Protein AF-A0A9Q3HMH7-F1 (afdb_monomer)

Radius of gyration: 18.72 Å; Cα contacts (8 Å, |Δi|>4): 56; chains: 1; bounding box: 43×35×46 Å

InterPro domains:
  IPR043128 Reverse transcriptase/Diguanylate cyclase domain [G3DSA:3.30.70.270] (66-93)
  IPR043502 DNA/RNA polymerase superfamily [SSF56672] (3-94)

Nearest PDB structures (foldseek):
  5ovn-assembly1_A  TM=8.240E-01  e=7.574E-02  Feline immunodeficiency virus
  8stq-assembly1_B  TM=7.960E-01  e=4.611E-01  Human immunodeficiency virus 1
  3ig1-assembly1_A  TM=7.959E-01  e=4.930E-01  Human immunodeficiency virus type 1 BH10

Solvent-accessible surface area (backbone atoms only — not comparable to full-atom values): 6491 Å² total; per-residue (Å²): 132,69,78,59,76,70,68,94,66,55,74,71,53,49,52,53,48,53,53,54,53,47,55,33,39,77,70,65,72,45,78,89,79,62,98,81,59,96,65,88,57,64,44,65,39,80,46,78,45,94,85,85,49,73,43,84,41,75,66,49,80,89,70,70,74,78,86,76,80,56,68,69,70,57,50,63,70,51,70,80,56,92,74,87,86,86,81,84,68,87,64,84,71,123

Foldseek 3Di:
DPPDDADDDDPVLVVLVVVVVVVCVVVVNDDDDDPPDPDDDFHWDWDDDPPRDIDIDTPCPVVPPDDDDDPVVVVVVCPPPPDDDDDDPVCPDD

pLDDT: mean 73.13, std 10.08, range [43.78, 87.81]

Mean predicted aligned error: 11.11 Å

Structure (mmCIF, N/CA/C/O backbone):
data_AF-A0A9Q3HMH7-F1
#
_entry.id   AF-A0A9Q3HMH7-F1
#
loop_
_atom_site.group_PDB
_atom_site.id
_atom_site.type_symbol
_atom_site.label_atom_id
_atom_site.label_alt_id
_atom_site.label_comp_id
_atom_site.label_asym_id
_atom_site.label_entity_id
_atom_site.label_seq_id
_atom_site.pdbx_PDB_ins_code
_atom_site.Cartn_x
_atom_site.Cartn_y
_atom_site.Cartn_z
_atom_site.occupancy
_atom_site.B_iso_or_equiv
_atom_site.auth_seq_id
_atom_site.auth_comp_id
_atom_site.auth_asym_id
_atom_site.auth_atom_id
_atom_site.pdbx_PDB_model_num
ATOM 1 N N . MET A 1 1 ? 9.065 22.004 -7.844 1.00 43.78 1 M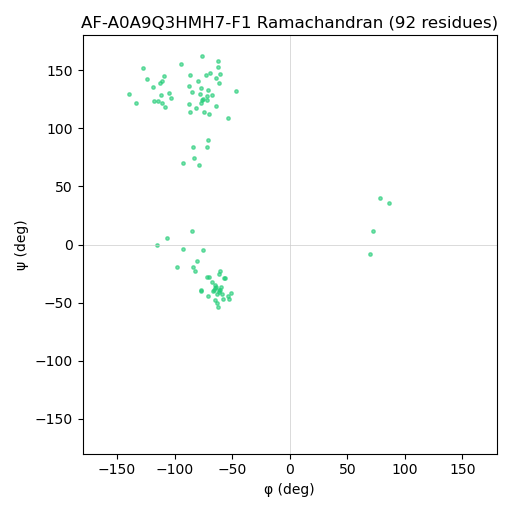ET A N 1
ATOM 2 C CA . MET A 1 1 ? 8.692 20.643 -8.294 1.00 43.78 1 MET A CA 1
ATOM 3 C C . MET A 1 1 ? 9.704 19.660 -7.706 1.00 43.78 1 MET A C 1
ATOM 5 O O . MET A 1 1 ? 10.849 19.660 -8.143 1.00 43.78 1 MET A O 1
ATOM 9 N N . PHE A 1 2 ? 9.347 18.908 -6.659 1.00 46.91 2 PHE A N 1
ATOM 10 C CA . PHE A 1 2 ? 10.260 17.970 -5.985 1.00 46.91 2 PHE A CA 1
ATOM 11 C C . PHE A 1 2 ? 10.526 16.743 -6.872 1.00 46.91 2 PHE A C 1
ATOM 13 O O . PHE A 1 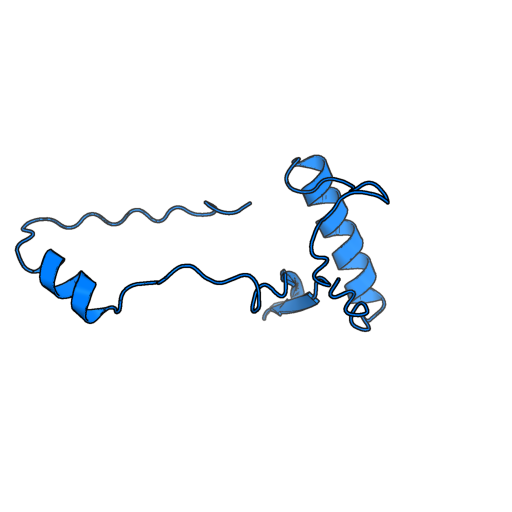2 ? 9.878 15.713 -6.736 1.00 46.91 2 PHE A O 1
ATOM 20 N N . ARG A 1 3 ? 11.478 16.834 -7.805 1.00 56.25 3 ARG A N 1
ATOM 21 C CA . ARG A 1 3 ? 11.980 15.659 -8.534 1.00 56.25 3 ARG A CA 1
ATOM 22 C C . ARG A 1 3 ? 13.058 14.988 -7.690 1.00 56.25 3 ARG A C 1
ATOM 24 O O . ARG A 1 3 ? 14.241 15.273 -7.851 1.00 56.25 3 ARG A O 1
ATOM 31 N N . ARG A 1 4 ? 12.656 14.136 -6.744 1.00 62.81 4 ARG A N 1
ATOM 32 C CA . ARG A 1 4 ? 13.628 13.289 -6.040 1.00 62.81 4 ARG A CA 1
ATOM 33 C C . ARG A 1 4 ? 14.132 12.214 -7.010 1.00 62.81 4 ARG A C 1
ATOM 35 O O . ARG A 1 4 ? 13.304 11.605 -7.690 1.00 62.81 4 ARG A O 1
ATOM 42 N N . PRO A 1 5 ? 15.453 11.980 -7.105 1.00 66.31 5 PRO A N 1
ATOM 43 C CA . PRO A 1 5 ? 15.970 10.900 -7.932 1.00 66.31 5 PRO A CA 1
ATOM 44 C C . PRO A 1 5 ? 15.421 9.559 -7.436 1.00 66.31 5 PRO A C 1
ATOM 46 O O . PRO A 1 5 ? 15.184 9.371 -6.241 1.00 66.31 5 PRO A O 1
ATOM 49 N N . ALA A 1 6 ? 15.206 8.624 -8.361 1.00 68.62 6 ALA A N 1
ATOM 50 C CA . ALA A 1 6 ? 14.823 7.267 -8.002 1.00 68.62 6 ALA A CA 1
ATOM 51 C C . ALA A 1 6 ? 15.927 6.622 -7.153 1.00 68.62 6 ALA A C 1
ATOM 53 O O . ALA A 1 6 ? 17.115 6.773 -7.445 1.00 68.62 6 ALA A O 1
ATOM 54 N N . TYR A 1 7 ? 15.535 5.888 -6.113 1.00 69.38 7 TYR A N 1
ATOM 55 C CA . TYR A 1 7 ? 16.497 5.174 -5.285 1.00 69.38 7 TYR A CA 1
ATOM 56 C C . TYR A 1 7 ? 17.220 4.089 -6.098 1.00 69.38 7 TYR A C 1
ATOM 58 O O . TYR A 1 7 ? 16.601 3.425 -6.940 1.00 69.38 7 TYR A O 1
ATOM 66 N N . PRO A 1 8 ? 18.520 3.860 -5.846 1.00 71.62 8 PRO A N 1
ATOM 67 C CA . PRO A 1 8 ? 19.237 2.760 -6.468 1.00 71.62 8 PRO A CA 1
ATOM 68 C C . PRO A 1 8 ? 18.627 1.428 -6.010 1.00 71.62 8 PRO A C 1
ATOM 70 O O . PRO A 1 8 ? 18.606 1.106 -4.827 1.00 71.62 8 PRO A O 1
ATOM 73 N N . ALA A 1 9 ? 18.121 0.648 -6.965 1.00 72.00 9 ALA A N 1
ATOM 74 C CA . ALA A 1 9 ? 17.563 -0.681 -6.729 1.00 72.00 9 ALA A CA 1
ATOM 75 C C . ALA A 1 9 ? 18.469 -1.764 -7.332 1.00 72.00 9 ALA A C 1
ATOM 77 O O . ALA A 1 9 ? 18.973 -1.590 -8.446 1.00 72.00 9 ALA A O 1
ATOM 78 N N . SER A 1 10 ? 18.632 -2.886 -6.619 1.00 79.69 10 SER A N 1
ATOM 79 C CA . SER A 1 10 ? 19.341 -4.074 -7.117 1.00 79.69 10 SER A CA 1
ATOM 80 C C . SER A 1 10 ? 18.641 -4.662 -8.356 1.00 79.69 10 SER A C 1
ATOM 82 O O . SER A 1 10 ? 17.441 -4.428 -8.538 1.00 79.69 10 SER A O 1
ATOM 84 N N . PRO A 1 11 ? 19.335 -5.443 -9.209 1.00 81.62 11 PRO A N 1
ATOM 85 C CA . PRO A 1 11 ? 18.736 -6.037 -10.411 1.00 81.62 11 PRO A CA 1
ATOM 86 C C . PRO A 1 11 ? 17.453 -6.826 -10.113 1.00 81.62 11 PRO A C 1
ATOM 88 O O . PRO A 1 11 ? 16.412 -6.563 -10.710 1.00 81.62 11 PRO A O 1
ATOM 91 N N . ARG A 1 12 ? 17.497 -7.681 -9.083 1.00 80.19 12 ARG A N 1
ATOM 92 C CA . ARG A 1 12 ? 16.346 -8.454 -8.596 1.00 80.19 12 ARG A CA 1
ATOM 93 C C . ARG A 1 12 ? 15.178 -7.564 -8.159 1.00 80.19 12 ARG A C 1
ATOM 95 O O . ARG A 1 12 ? 14.026 -7.849 -8.471 1.00 80.19 12 ARG A O 1
ATOM 102 N N . SER A 1 13 ? 15.463 -6.470 -7.451 1.00 76.69 13 SER A N 1
ATOM 103 C CA . SER A 1 13 ? 14.429 -5.512 -7.054 1.00 76.69 13 SER A CA 1
ATOM 104 C C . SER A 1 13 ? 13.838 -4.796 -8.271 1.00 76.69 13 SER A C 1
ATOM 106 O O . SER A 1 13 ?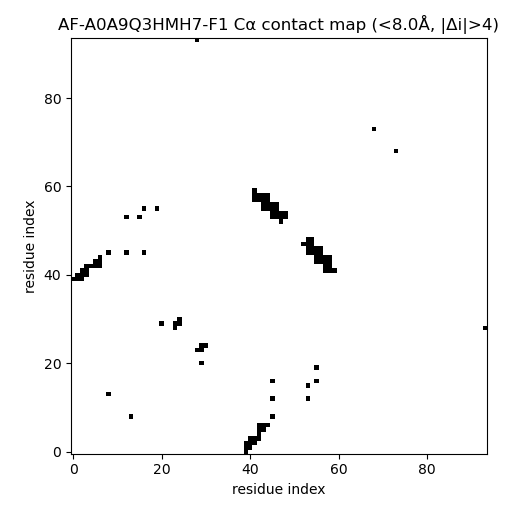 12.627 -4.633 -8.357 1.00 76.69 13 SER A O 1
ATOM 108 N N . ARG A 1 14 ? 14.647 -4.413 -9.264 1.00 79.75 14 ARG A N 1
ATOM 109 C CA . ARG A 1 14 ? 14.128 -3.778 -10.490 1.00 79.75 14 ARG A CA 1
ATOM 110 C C . ARG A 1 14 ? 13.175 -4.690 -11.261 1.00 79.75 14 ARG A C 1
ATOM 112 O O . ARG A 1 14 ? 12.179 -4.199 -11.786 1.00 79.75 14 ARG A O 1
ATOM 119 N N . GLU A 1 15 ? 13.461 -5.985 -11.333 1.00 83.81 15 GLU A N 1
ATOM 120 C CA . GLU A 1 15 ? 12.574 -6.962 -11.974 1.00 83.81 15 GLU A CA 1
ATOM 121 C C . GLU A 1 15 ? 11.244 -7.092 -11.232 1.00 83.81 15 GLU A C 1
ATOM 123 O O . GLU A 1 15 ? 10.189 -6.958 -11.851 1.00 83.81 15 GLU A O 1
ATOM 128 N N . ALA A 1 16 ? 11.280 -7.234 -9.905 1.00 81.81 16 ALA A N 1
ATOM 129 C CA . ALA A 1 16 ? 10.066 -7.276 -9.092 1.00 81.81 16 ALA A CA 1
ATOM 130 C C . ALA A 1 16 ? 9.238 -5.982 -9.202 1.00 81.81 16 ALA A C 1
ATOM 132 O O . ALA A 1 16 ? 8.015 -6.041 -9.306 1.00 81.81 16 ALA A O 1
ATOM 133 N N . LEU A 1 17 ? 9.890 -4.812 -9.258 1.00 81.06 17 LEU A N 1
ATOM 134 C CA . LEU A 1 17 ? 9.223 -3.527 -9.515 1.00 81.06 17 LEU A CA 1
ATOM 135 C C . LEU A 1 17 ? 8.475 -3.553 -10.844 1.00 81.06 17 LEU A C 1
ATOM 137 O O . LEU A 1 17 ? 7.322 -3.146 -10.894 1.00 81.06 17 LEU A O 1
ATOM 141 N N . LYS A 1 18 ? 9.113 -4.031 -11.918 1.00 83.81 18 LYS A N 1
ATOM 142 C CA . LYS A 1 18 ? 8.484 -4.091 -13.245 1.00 83.81 18 LYS A CA 1
ATOM 143 C C . LYS A 1 18 ? 7.251 -4.991 -13.253 1.00 83.81 18 LYS A C 1
ATOM 145 O O . LYS A 1 18 ? 6.265 -4.619 -13.881 1.00 83.81 18 LYS A O 1
ATOM 150 N N . VAL A 1 19 ? 7.310 -6.140 -12.577 1.00 86.38 19 VAL A N 1
ATOM 151 C CA . VAL A 1 19 ? 6.166 -7.058 -12.454 1.00 86.38 19 VAL A CA 1
ATOM 152 C C . VAL A 1 19 ? 5.019 -6.368 -11.720 1.00 86.38 19 VAL A C 1
ATOM 154 O O . VAL A 1 19 ? 3.942 -6.231 -12.289 1.00 86.38 19 VAL A O 1
ATOM 157 N N . HIS A 1 20 ? 5.273 -5.816 -10.532 1.00 82.88 20 HIS A N 1
ATOM 158 C CA . HIS A 1 20 ? 4.227 -5.154 -9.750 1.00 82.88 20 HIS A CA 1
ATOM 159 C C . HIS A 1 20 ? 3.651 -3.906 -10.423 1.00 82.88 20 HIS A C 1
ATOM 161 O O . HIS A 1 20 ? 2.454 -3.661 -10.337 1.00 82.88 20 HIS A O 1
ATOM 167 N N . ILE A 1 21 ? 4.473 -3.111 -11.116 1.00 84.19 21 ILE A N 1
ATOM 168 C CA . ILE A 1 21 ? 3.979 -1.953 -11.874 1.00 84.19 21 ILE A CA 1
ATOM 169 C C . ILE A 1 21 ? 3.036 -2.412 -12.990 1.00 84.19 21 ILE A C 1
ATOM 171 O O . ILE A 1 21 ? 2.003 -1.782 -13.185 1.00 84.19 21 ILE A O 1
ATOM 175 N N . ARG A 1 22 ? 3.370 -3.491 -13.713 1.00 87.56 22 ARG A N 1
ATOM 176 C CA . ARG A 1 22 ? 2.498 -4.034 -14.767 1.00 87.56 22 ARG A CA 1
ATOM 177 C C . ARG A 1 22 ? 1.172 -4.515 -14.196 1.00 87.56 22 ARG A C 1
ATOM 179 O O . ARG A 1 22 ? 0.141 -4.054 -14.659 1.00 87.56 22 ARG A O 1
ATOM 186 N N . GLU A 1 23 ? 1.210 -5.329 -13.142 1.00 87.00 23 GLU A N 1
ATOM 187 C CA . GLU A 1 23 ? 0.002 -5.820 -12.463 1.00 87.00 23 GLU A CA 1
ATOM 188 C C . GLU A 1 23 ? -0.925 -4.668 -12.048 1.00 87.00 23 GLU A C 1
ATOM 190 O O . GLU A 1 23 ? -2.129 -4.716 -12.279 1.00 87.00 23 GLU A O 1
ATOM 195 N N . LEU A 1 24 ? -0.368 -3.597 -11.475 1.00 84.06 24 LEU A N 1
ATOM 196 C CA . LEU A 1 24 ? -1.151 -2.440 -11.041 1.00 84.06 24 LEU A CA 1
ATOM 197 C C . LEU A 1 24 ? -1.682 -1.585 -12.204 1.00 84.06 24 LEU A C 1
ATOM 199 O O . LEU A 1 24 ? -2.717 -0.940 -12.049 1.00 84.06 24 LEU A O 1
ATOM 203 N N . ILE A 1 25 ? -1.001 -1.560 -13.353 1.00 86.62 25 ILE A N 1
ATOM 204 C CA . ILE A 1 25 ? -1.522 -0.925 -14.573 1.00 86.62 25 ILE A CA 1
ATOM 205 C C . ILE A 1 25 ? -2.678 -1.754 -15.140 1.00 86.62 25 ILE A C 1
ATOM 207 O O . ILE A 1 25 ? -3.715 -1.186 -15.476 1.00 86.62 25 ILE A O 1
ATOM 211 N N . ASP A 1 26 ? -2.527 -3.078 -15.195 1.00 87.81 26 ASP A N 1
ATOM 212 C CA . ASP A 1 26 ? -3.545 -3.996 -15.721 1.00 87.81 26 ASP A CA 1
ATOM 213 C C . ASP A 1 26 ? -4.816 -3.984 -14.856 1.00 87.81 26 ASP A C 1
ATOM 215 O O . ASP A 1 26 ? -5.930 -4.045 -15.373 1.00 87.81 26 ASP A O 1
ATOM 219 N N . LEU A 1 27 ? -4.661 -3.826 -13.537 1.00 86.12 27 LEU A N 1
ATOM 220 C CA . LEU A 1 27 ? -5.768 -3.631 -12.593 1.00 86.12 27 LEU A CA 1
ATOM 221 C C . LEU A 1 27 ? -6.381 -2.218 -12.644 1.00 86.12 27 LEU A C 1
ATOM 223 O O . LEU A 1 27 ? -7.349 -1.953 -11.934 1.00 86.12 27 LEU A O 1
ATOM 227 N N . GLY A 1 28 ? -5.824 -1.298 -13.437 1.00 82.44 28 GLY A N 1
ATOM 228 C CA . GLY A 1 28 ? -6.296 0.087 -13.544 1.00 82.44 28 GLY A CA 1
ATOM 229 C C . GLY A 1 28 ? -5.998 0.963 -12.321 1.00 82.44 28 GLY A C 1
ATOM 230 O O . GLY A 1 28 ? -6.520 2.072 -12.222 1.00 82.44 28 GLY A O 1
ATOM 231 N N . VAL A 1 29 ? -5.156 0.491 -11.396 1.00 82.88 29 VAL A N 1
ATOM 232 C CA . VAL A 1 29 ? -4.762 1.210 -10.171 1.00 82.88 29 VAL A CA 1
ATOM 233 C C . VAL A 1 29 ? -3.726 2.291 -10.484 1.00 82.88 29 VAL A C 1
ATOM 235 O O . VAL A 1 29 ? -3.777 3.395 -9.940 1.00 82.88 29 VAL A O 1
ATOM 238 N N . LEU A 1 30 ? -2.783 1.996 -11.385 1.00 84.31 30 LEU A N 1
ATOM 239 C CA . LEU A 1 30 ? -1.777 2.945 -11.861 1.00 84.31 30 LEU A CA 1
ATOM 240 C C . LEU A 1 30 ? -2.040 3.346 -13.313 1.00 84.31 30 LEU A C 1
ATOM 242 O O . LEU A 1 30 ? -2.408 2.524 -14.147 1.00 84.31 30 LEU A O 1
ATOM 246 N N . ARG A 1 31 ? -1.746 4.607 -13.647 1.00 83.88 31 ARG A N 1
ATOM 247 C CA . ARG A 1 31 ? -1.747 5.102 -15.032 1.00 83.88 31 ARG A CA 1
ATOM 248 C C . ARG A 1 31 ? -0.434 5.783 -15.382 1.00 83.88 31 ARG A C 1
ATOM 250 O O . ARG A 1 31 ? 0.223 6.380 -14.529 1.00 83.88 31 ARG A O 1
ATOM 257 N N . LYS A 1 32 ? -0.084 5.753 -16.665 1.00 80.12 32 LYS A N 1
ATOM 258 C CA . LYS A 1 32 ? 1.039 6.530 -17.193 1.00 80.12 32 LYS A CA 1
ATOM 259 C C . LYS A 1 32 ? 0.664 8.014 -17.215 1.00 80.12 32 LYS A C 1
ATOM 261 O O . LYS A 1 32 ? -0.373 8.372 -17.763 1.00 80.12 32 LYS A O 1
ATOM 266 N N . LEU A 1 33 ? 1.510 8.856 -16.628 1.00 78.12 33 LEU A N 1
ATOM 267 C CA . LEU A 1 33 ? 1.359 10.312 -16.667 1.00 78.12 33 LEU A CA 1
ATOM 268 C C . LEU A 1 33 ? 2.010 10.890 -17.930 1.00 78.12 33 LEU A C 1
ATOM 270 O O . LEU A 1 33 ? 3.030 10.374 -18.409 1.00 78.12 33 LEU A O 1
ATOM 274 N N . GLY A 1 34 ? 1.415 11.951 -18.469 1.00 73.38 34 GLY A N 1
ATOM 275 C CA . GLY A 1 34 ? 1.980 12.742 -19.558 1.00 73.38 34 GLY A CA 1
ATOM 276 C C . GLY A 1 34 ? 3.102 13.662 -19.069 1.00 73.38 34 GLY A C 1
ATOM 277 O O . GLY A 1 34 ? 3.214 13.963 -17.884 1.00 73.38 34 GLY A O 1
ATOM 278 N N . HIS A 1 35 ? 3.937 14.151 -19.992 1.00 69.56 35 HIS A N 1
ATOM 279 C CA . HIS A 1 35 ? 5.063 15.042 -19.660 1.00 69.56 35 HIS A CA 1
ATOM 280 C C . HIS A 1 35 ? 4.636 16.359 -18.985 1.00 69.56 35 HIS A C 1
ATOM 282 O O . HIS A 1 35 ? 5.443 16.959 -18.278 1.00 69.56 35 HIS A O 1
ATOM 288 N N . ASN A 1 36 ? 3.385 16.784 -19.187 1.00 69.62 36 ASN A N 1
ATOM 289 C CA . ASN A 1 36 ? 2.854 18.064 -18.717 1.00 69.62 36 ASN A CA 1
ATOM 290 C C . ASN A 1 36 ? 1.896 17.935 -17.523 1.00 69.62 36 ASN A C 1
ATOM 292 O O . ASN A 1 36 ? 1.319 18.939 -17.113 1.00 69.62 36 ASN A O 1
ATOM 296 N N . ASP A 1 37 ? 1.713 16.737 -16.960 1.00 69.62 37 ASP A N 1
ATOM 297 C CA . ASP A 1 37 ? 0.823 16.573 -15.811 1.00 69.62 37 ASP A CA 1
ATOM 298 C C . ASP A 1 37 ? 1.461 17.198 -14.553 1.00 69.62 37 ASP A C 1
ATOM 300 O O . ASP A 1 37 ? 2.582 16.825 -14.181 1.00 69.62 37 ASP A O 1
ATOM 304 N N . PRO A 1 38 ? 0.779 18.131 -13.858 1.00 63.44 38 PRO A N 1
ATOM 305 C CA . PRO A 1 38 ? 1.304 18.786 -12.664 1.00 63.44 38 PRO A CA 1
ATOM 306 C C . PRO A 1 38 ? 1.155 17.866 -11.444 1.00 63.44 38 PRO A C 1
ATOM 308 O O . PRO A 1 38 ? 0.361 18.122 -10.542 1.00 63.44 38 PRO A O 1
ATOM 311 N N . VAL A 1 39 ? 1.904 16.763 -11.422 1.00 68.31 39 VAL A N 1
ATOM 312 C CA . VAL A 1 39 ? 1.865 15.775 -10.334 1.00 68.31 39 VAL A CA 1
ATOM 313 C C . VAL A 1 39 ? 3.182 15.785 -9.568 1.00 68.31 39 VAL A C 1
ATOM 315 O O . VAL A 1 39 ? 4.272 15.875 -10.141 1.00 68.31 39 VAL A O 1
ATOM 318 N N . GLU A 1 40 ? 3.087 15.686 -8.245 1.00 64.38 40 GLU A N 1
ATOM 319 C CA . GLU A 1 40 ? 4.250 15.511 -7.387 1.00 64.38 40 GLU A CA 1
ATOM 320 C C . GLU A 1 40 ? 4.775 14.074 -7.510 1.00 64.38 40 GLU A C 1
ATOM 322 O O . GLU A 1 40 ? 4.107 13.104 -7.151 1.00 64.38 40 GLU A O 1
ATOM 327 N N . VAL A 1 41 ? 5.980 13.927 -8.063 1.00 67.25 41 VAL A N 1
ATOM 328 C CA . VAL A 1 41 ? 6.578 12.614 -8.319 1.00 67.25 41 VAL A CA 1
ATOM 329 C C . VAL A 1 41 ? 7.311 12.141 -7.076 1.00 67.25 41 VAL A C 1
ATOM 331 O O . VAL A 1 41 ? 8.343 12.690 -6.691 1.00 67.25 41 VAL A O 1
ATOM 334 N N . THR A 1 42 ? 6.804 11.065 -6.488 1.00 65.00 42 THR A N 1
ATOM 335 C CA . THR A 1 42 ? 7.464 10.375 -5.386 1.00 65.00 42 THR A CA 1
ATOM 336 C C . THR A 1 42 ? 8.118 9.093 -5.907 1.00 65.00 42 THR A C 1
ATOM 338 O O . THR A 1 42 ? 7.431 8.276 -6.521 1.00 65.00 42 THR A O 1
ATOM 341 N N . PRO A 1 43 ? 9.425 8.873 -5.674 1.00 65.25 43 PRO A N 1
ATOM 342 C CA . PRO A 1 43 ? 10.083 7.650 -6.109 1.00 65.25 43 PRO A CA 1
ATOM 343 C C . PRO A 1 43 ? 9.534 6.448 -5.319 1.00 65.25 43 PRO A C 1
ATOM 345 O O . PRO A 1 43 ? 9.513 6.494 -4.083 1.00 65.25 43 PRO A O 1
ATOM 348 N N . PRO A 1 44 ? 9.094 5.367 -5.989 1.00 66.94 44 PRO A N 1
ATOM 349 C CA . PRO A 1 44 ? 8.715 4.144 -5.300 1.00 66.94 44 PRO A CA 1
ATOM 350 C C . PRO A 1 44 ? 9.955 3.465 -4.708 1.00 66.94 44 PRO A C 1
ATOM 352 O O . PRO A 1 44 ? 11.048 3.511 -5.278 1.00 66.94 44 PRO A O 1
ATOM 355 N N . VAL A 1 45 ? 9.776 2.796 -3.574 1.00 67.25 45 VAL A N 1
ATOM 356 C CA . VAL A 1 45 ? 10.806 2.006 -2.892 1.00 67.25 45 VAL A CA 1
ATOM 357 C C . VAL A 1 45 ? 10.333 0.557 -2.825 1.00 67.25 45 VAL A C 1
ATOM 359 O O . VAL A 1 45 ? 9.183 0.298 -2.484 1.00 67.25 45 VAL A O 1
ATOM 362 N N . ILE A 1 46 ? 11.200 -0.413 -3.127 1.00 66.44 46 ILE A N 1
ATOM 363 C CA . ILE A 1 46 ? 10.932 -1.805 -2.741 1.00 66.44 46 ILE A CA 1
ATOM 364 C C . ILE A 1 46 ? 11.410 -2.018 -1.321 1.00 66.44 46 ILE A C 1
ATOM 366 O O . ILE A 1 46 ? 12.573 -1.756 -1.007 1.00 66.44 46 ILE A O 1
ATOM 370 N N . ARG A 1 47 ? 10.548 -2.615 -0.503 1.00 61.84 47 ARG A N 1
ATOM 371 C CA . ARG A 1 47 ? 10.943 -3.187 0.778 1.00 61.84 47 ARG A CA 1
ATOM 372 C C . ARG A 1 47 ? 10.807 -4.704 0.710 1.00 61.84 47 ARG A C 1
ATOM 374 O O . ARG A 1 47 ? 9.766 -5.227 0.313 1.00 61.84 47 ARG A O 1
ATOM 381 N N . ALA A 1 48 ? 11.870 -5.408 1.086 1.00 61.28 48 ALA A N 1
ATOM 382 C CA . ALA A 1 48 ? 11.797 -6.839 1.335 1.00 61.28 48 ALA A CA 1
ATOM 383 C C . ALA A 1 48 ? 11.119 -7.061 2.691 1.00 61.28 48 ALA A C 1
ATOM 385 O O . ALA A 1 48 ? 11.560 -6.504 3.698 1.00 61.28 48 ALA A O 1
ATOM 386 N N . LEU A 1 49 ? 10.036 -7.836 2.709 1.00 57.25 49 LEU A N 1
ATOM 387 C CA . LEU A 1 49 ? 9.436 -8.325 3.947 1.00 57.25 49 LEU A CA 1
ATOM 388 C C . LEU A 1 49 ? 9.995 -9.724 4.244 1.00 57.25 49 LEU A C 1
ATOM 390 O O . LEU A 1 49 ? 10.429 -10.432 3.332 1.00 57.25 49 LEU A O 1
ATOM 394 N N . HIS A 1 50 ? 9.979 -10.122 5.517 1.00 52.25 50 HIS A N 1
ATOM 395 C CA . HIS A 1 50 ? 10.315 -11.481 5.943 1.00 52.25 50 HIS A CA 1
ATOM 396 C C . HIS A 1 50 ? 9.592 -12.507 5.042 1.00 52.25 50 HIS A C 1
ATOM 398 O O . HIS A 1 50 ? 8.396 -12.357 4.784 1.00 52.25 50 HIS A O 1
ATOM 404 N N . ASN A 1 51 ? 10.325 -13.515 4.549 1.00 57.06 51 ASN A N 1
ATOM 405 C CA . ASN A 1 51 ? 9.896 -14.550 3.584 1.00 57.06 51 ASN A CA 1
ATOM 406 C C . ASN A 1 51 ? 10.014 -14.204 2.083 1.00 57.06 51 ASN A C 1
ATOM 408 O O . ASN A 1 51 ? 9.205 -14.660 1.278 1.00 57.06 51 ASN A O 1
ATOM 412 N N . VAL A 1 52 ? 11.048 -13.454 1.673 1.00 61.56 52 VAL A N 1
ATOM 413 C CA . VAL A 1 52 ? 11.501 -13.325 0.260 1.00 61.56 52 VAL A CA 1
ATOM 414 C C . VAL A 1 52 ? 10.547 -12.545 -0.668 1.00 61.56 52 VAL A C 1
ATOM 416 O O . VAL A 1 52 ? 10.920 -12.190 -1.788 1.00 61.56 52 VAL A O 1
ATOM 419 N N . LYS A 1 53 ? 9.340 -12.200 -0.209 1.00 66.94 53 LYS A N 1
ATOM 420 C CA . LYS A 1 53 ? 8.379 -11.389 -0.964 1.00 66.94 53 LYS A CA 1
ATOM 421 C C . LYS A 1 53 ? 8.787 -9.914 -0.927 1.00 66.94 53 LYS A C 1
ATOM 423 O O . LYS A 1 53 ? 8.910 -9.305 0.138 1.00 66.94 53 LYS A O 1
ATOM 428 N N . LEU A 1 54 ? 8.986 -9.344 -2.110 1.00 69.62 54 LEU A N 1
ATOM 429 C CA . LEU A 1 54 ? 9.246 -7.921 -2.304 1.00 69.62 54 LEU A CA 1
ATOM 430 C C . LEU A 1 54 ? 7.901 -7.199 -2.436 1.00 69.62 54 LEU A C 1
ATOM 432 O O . LEU A 1 54 ? 7.003 -7.700 -3.104 1.00 69.62 54 LEU A O 1
ATOM 436 N N . ARG A 1 55 ? 7.739 -6.048 -1.777 1.00 76.19 55 ARG A N 1
ATOM 437 C CA . ARG A 1 55 ? 6.553 -5.190 -1.929 1.00 76.19 55 ARG A CA 1
ATOM 438 C C . ARG A 1 55 ? 6.973 -3.785 -2.337 1.00 76.19 55 ARG A C 1
ATOM 440 O O . ARG A 1 55 ? 7.986 -3.275 -1.853 1.00 76.19 55 ARG A O 1
ATOM 447 N N . MET A 1 56 ? 6.182 -3.167 -3.210 1.00 75.50 56 MET A N 1
ATOM 448 C CA . MET A 1 56 ? 6.325 -1.756 -3.559 1.00 75.50 56 MET A CA 1
ATOM 449 C C . MET A 1 56 ? 5.739 -0.887 -2.441 1.00 75.50 56 MET A C 1
ATOM 451 O O . MET A 1 56 ? 4.660 -1.172 -1.929 1.00 75.50 56 MET A O 1
ATOM 455 N N . VAL A 1 57 ? 6.460 0.160 -2.055 1.00 74.88 57 VAL A N 1
ATOM 456 C CA . VAL A 1 57 ? 6.073 1.124 -1.024 1.00 74.88 57 VAL A 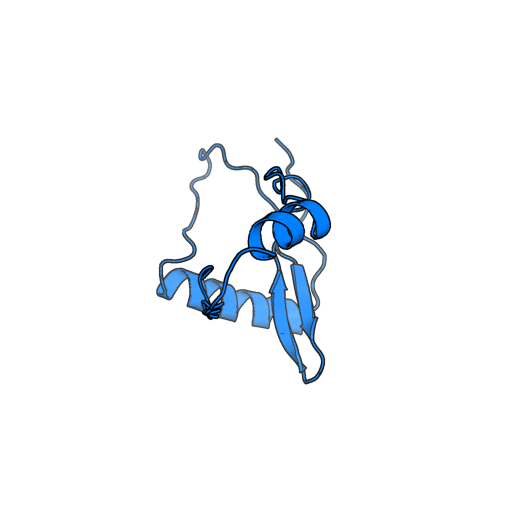CA 1
ATOM 457 C C . VAL A 1 57 ? 6.327 2.526 -1.570 1.00 74.88 57 VAL A C 1
ATOM 459 O O . VAL A 1 57 ? 7.449 2.857 -1.953 1.00 74.88 57 VAL A O 1
ATOM 462 N N . GLY A 1 58 ? 5.291 3.362 -1.623 1.00 72.25 58 GLY A N 1
ATOM 463 C CA . GLY A 1 58 ? 5.443 4.775 -1.968 1.00 72.25 58 GLY A CA 1
ATOM 464 C C . GLY A 1 58 ? 5.931 5.594 -0.772 1.00 72.25 58 GLY A C 1
ATOM 465 O O . GLY A 1 58 ? 5.513 5.373 0.366 1.00 72.25 58 GLY A O 1
ATOM 466 N N . TYR A 1 59 ? 6.824 6.553 -1.015 1.00 69.94 59 TYR A N 1
ATOM 467 C CA . TYR A 1 59 ? 7.322 7.458 0.023 1.00 69.94 59 TYR A CA 1
ATOM 468 C C . TYR A 1 59 ? 6.350 8.637 0.248 1.00 69.94 59 TYR A C 1
ATOM 470 O O . TYR A 1 59 ? 6.597 9.765 -0.163 1.00 69.94 59 TYR A O 1
ATOM 478 N N . PHE A 1 60 ? 5.218 8.393 0.910 1.00 69.56 60 PHE A N 1
ATOM 479 C CA . PHE A 1 60 ? 4.152 9.400 1.077 1.00 69.56 60 PHE A CA 1
ATOM 480 C C . PHE A 1 60 ? 4.341 10.360 2.263 1.00 69.56 60 PHE A C 1
ATOM 482 O O . PHE A 1 60 ? 3.430 11.107 2.606 1.00 69.56 60 PHE A O 1
ATOM 489 N N . GLY A 1 61 ? 5.520 10.394 2.893 1.00 63.97 61 GLY A N 1
ATOM 490 C CA . GLY A 1 61 ? 5.745 11.184 4.112 1.00 63.97 61 GLY A CA 1
ATOM 491 C C . GLY A 1 61 ? 5.449 12.685 3.970 1.00 63.97 61 GLY A C 1
ATOM 492 O O . GLY A 1 61 ? 5.038 13.311 4.937 1.00 63.97 61 GLY A O 1
ATOM 493 N N . ALA A 1 62 ? 5.602 13.255 2.770 1.00 62.03 62 ALA A N 1
ATOM 494 C CA . ALA A 1 62 ? 5.262 14.656 2.488 1.00 62.03 62 ALA A CA 1
ATOM 495 C C . ALA A 1 62 ? 3.769 14.888 2.153 1.00 62.03 62 ALA A C 1
ATOM 497 O O . ALA A 1 62 ? 3.282 16.017 2.244 1.00 62.03 62 ALA A O 1
ATOM 498 N N . LEU A 1 63 ? 3.053 13.824 1.772 1.00 64.38 63 LEU A N 1
ATOM 499 C CA . LEU A 1 63 ? 1.651 13.838 1.335 1.00 64.38 63 LEU A CA 1
ATOM 500 C C . LEU A 1 63 ? 0.677 13.452 2.460 1.00 64.38 63 LEU A C 1
ATOM 502 O O . LEU A 1 63 ? -0.503 13.794 2.401 1.00 64.38 63 LEU A O 1
ATOM 506 N N . ASN A 1 64 ? 1.164 12.793 3.512 1.00 65.94 64 ASN A N 1
ATOM 507 C CA . ASN A 1 64 ? 0.371 12.423 4.680 1.00 65.94 64 ASN A CA 1
ATOM 508 C C . ASN A 1 64 ? 0.021 13.662 5.521 1.00 65.94 64 ASN A C 1
ATOM 510 O O . ASN A 1 64 ? 0.770 14.049 6.415 1.00 65.94 64 ASN A O 1
ATOM 514 N N . ARG A 1 65 ? -1.121 14.293 5.223 1.00 65.25 65 ARG A N 1
ATOM 515 C CA . ARG A 1 65 ? -1.612 15.501 5.917 1.00 65.25 65 ARG A CA 1
ATOM 516 C C . ARG A 1 65 ? -2.923 15.309 6.681 1.00 65.25 65 ARG A C 1
ATOM 518 O O . ARG A 1 65 ? -3.412 16.260 7.282 1.00 65.25 65 ARG A O 1
ATOM 525 N N . TYR A 1 66 ? -3.503 14.111 6.658 1.00 72.50 66 TYR A N 1
ATOM 526 C CA . TYR A 1 66 ? -4.764 13.856 7.347 1.00 72.50 66 TYR A CA 1
ATOM 527 C C . TYR A 1 66 ? -4.544 13.741 8.862 1.00 72.50 66 TYR A C 1
ATOM 529 O O . TYR A 1 66 ? -3.724 12.922 9.286 1.00 72.50 66 TYR A O 1
ATOM 537 N N . PRO A 1 67 ? -5.254 14.534 9.685 1.00 75.31 67 PRO A N 1
ATOM 538 C CA . PRO A 1 67 ? -5.165 14.416 11.131 1.00 75.31 67 PRO A CA 1
ATOM 539 C C . PRO A 1 67 ? -5.833 13.110 11.566 1.00 75.31 67 PRO A C 1
ATOM 541 O O . PRO A 1 67 ? -7.045 12.947 11.447 1.00 75.31 67 PRO A O 1
ATOM 544 N N . ILE A 1 68 ? -5.032 12.167 12.057 1.00 80.62 68 ILE A N 1
ATOM 545 C CA . ILE A 1 68 ? -5.537 10.956 12.705 1.00 80.62 68 ILE A CA 1
ATOM 546 C C . ILE A 1 68 ? -5.730 11.296 14.192 1.00 80.62 68 ILE A C 1
ATOM 548 O O . ILE A 1 68 ? -4.751 11.704 14.828 1.00 80.62 68 ILE A O 1
ATOM 552 N N . PRO A 1 69 ? -6.952 11.174 14.748 1.00 78.69 69 PRO A N 1
ATOM 553 C CA . PRO A 1 69 ? -7.210 11.476 16.153 1.00 78.69 69 PRO A CA 1
ATOM 554 C C . PRO A 1 69 ? -6.408 10.551 17.069 1.00 78.69 69 PRO A C 1
ATOM 556 O O . PRO A 1 69 ? -6.060 9.421 16.702 1.00 78.69 69 PRO A O 1
ATOM 559 N N . ARG A 1 70 ? -6.095 11.022 18.279 1.00 82.12 70 ARG A N 1
ATOM 560 C CA . ARG A 1 70 ? -5.356 10.195 19.238 1.00 82.12 70 ARG A CA 1
ATOM 561 C C . ARG A 1 70 ? -6.270 9.100 19.774 1.00 82.12 70 ARG A C 1
ATOM 563 O O . ARG A 1 70 ? -7.444 9.326 20.036 1.00 82.12 70 ARG A O 1
ATOM 570 N N . ILE A 1 71 ? -5.690 7.931 20.041 1.00 82.88 71 ILE A N 1
ATOM 571 C CA . ILE A 1 71 ? -6.428 6.737 20.483 1.00 82.88 71 ILE A CA 1
ATOM 572 C C . ILE A 1 71 ? -7.361 7.031 21.677 1.00 82.88 71 ILE A C 1
ATOM 574 O O . ILE A 1 71 ? -8.504 6.591 21.685 1.00 82.88 71 ILE A O 1
ATOM 578 N N . HIS A 1 72 ? -6.914 7.811 22.668 1.00 80.75 72 HIS A N 1
ATOM 579 C CA . HIS A 1 72 ? -7.716 8.119 23.860 1.00 80.75 72 HIS A CA 1
ATOM 580 C C . HIS A 1 72 ? -8.950 8.993 23.569 1.00 80.75 72 HIS A C 1
ATOM 582 O O . HIS A 1 72 ? -9.983 8.828 24.220 1.00 80.75 72 HIS A O 1
ATOM 588 N N . GLU A 1 73 ? -8.868 9.885 22.579 1.00 79.38 73 GLU A N 1
ATOM 589 C CA . GLU A 1 73 ? -9.987 10.732 22.146 1.00 79.38 73 GLU A CA 1
ATOM 590 C C . GLU A 1 73 ? -11.094 9.856 21.547 1.00 79.38 73 GLU A C 1
ATOM 592 O O . GLU A 1 73 ? -12.276 10.051 21.827 1.00 79.38 73 GLU A O 1
ATOM 597 N N . THR A 1 74 ? -10.703 8.829 20.787 1.00 77.38 74 THR A N 1
ATOM 598 C CA . THR A 1 74 ? -11.626 7.891 20.137 1.00 77.38 74 THR A CA 1
ATOM 599 C C . THR A 1 74 ? -12.202 6.859 21.114 1.00 77.38 74 THR A C 1
ATOM 601 O O . THR A 1 74 ? -13.393 6.567 21.065 1.00 77.38 74 THR A O 1
ATOM 604 N N . ILE A 1 75 ? -11.398 6.329 22.045 1.00 79.88 75 ILE A N 1
ATOM 605 C CA . ILE A 1 75 ? -11.860 5.331 23.033 1.00 79.88 75 ILE A CA 1
ATOM 606 C C . ILE A 1 75 ? -12.910 5.919 23.981 1.00 79.88 75 ILE A C 1
ATOM 608 O O . ILE A 1 75 ? -13.874 5.238 24.329 1.00 79.88 75 ILE A O 1
ATOM 612 N N . THR A 1 76 ? -12.765 7.187 24.373 1.00 78.62 76 THR A N 1
ATOM 613 C CA . THR A 1 76 ? -13.714 7.841 25.290 1.00 78.62 76 THR A CA 1
ATOM 614 C C . THR A 1 76 ? -15.136 7.850 24.715 1.00 78.62 76 THR A C 1
ATOM 616 O O . THR A 1 76 ? -16.099 7.614 25.443 1.00 78.62 76 THR A O 1
ATOM 619 N N . GLN A 1 77 ? -15.270 8.019 23.396 1.00 71.69 77 GLN A N 1
ATOM 620 C CA . GLN A 1 77 ? -16.553 7.990 22.683 1.00 71.69 77 GLN A CA 1
ATOM 621 C C . GLN A 1 77 ? -17.169 6.583 22.618 1.00 71.69 77 GLN A C 1
ATOM 623 O O . GLN A 1 77 ? -18.389 6.445 22.587 1.00 71.69 77 GLN A O 1
ATOM 628 N N . LEU A 1 78 ? -16.340 5.535 22.648 1.00 77.88 78 LEU A N 1
ATOM 629 C CA . LEU A 1 78 ? -16.782 4.137 22.636 1.00 77.88 78 LEU A CA 1
ATOM 630 C C . LEU A 1 78 ? -17.223 3.632 24.018 1.00 77.88 78 LEU A C 1
ATOM 632 O O . LEU A 1 78 ? -17.872 2.595 24.100 1.00 77.88 78 LEU A O 1
ATOM 636 N N . SER A 1 79 ? -16.906 4.355 25.099 1.00 80.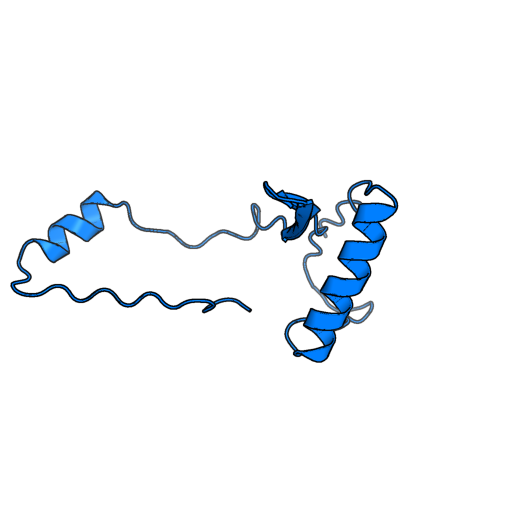31 79 SER A N 1
ATOM 637 C CA . SER A 1 79 ? -17.183 3.924 26.481 1.00 80.31 79 SER A CA 1
ATOM 638 C C . SER A 1 79 ? -18.670 3.725 26.804 1.00 80.31 79 SER A C 1
ATOM 640 O O . SER A 1 79 ? -18.998 2.957 27.701 1.00 80.31 79 SER A O 1
ATOM 642 N N . GLN A 1 80 ? -19.565 4.401 26.078 1.00 82.56 80 GLN A N 1
ATOM 643 C CA . GLN A 1 80 ? -21.018 4.300 26.261 1.00 82.56 80 GLN A CA 1
ATOM 64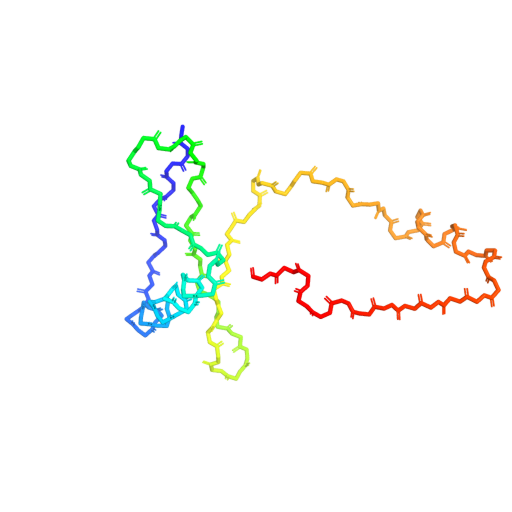4 C C . GLN A 1 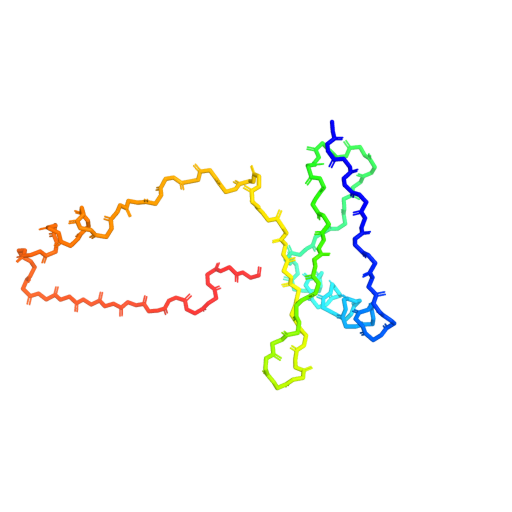80 ? -21.665 3.243 25.350 1.00 82.56 80 GLN A C 1
ATOM 646 O O . GLN A 1 80 ? -22.874 3.020 25.422 1.00 82.56 80 GLN A O 1
ATOM 651 N N . ALA A 1 81 ? -20.894 2.602 24.467 1.00 83.94 81 ALA A N 1
ATOM 652 C CA . ALA A 1 81 ? -21.429 1.619 23.535 1.00 83.94 81 ALA A CA 1
ATOM 653 C C . ALA A 1 81 ? -21.671 0.275 24.239 1.00 83.94 81 ALA A C 1
ATOM 655 O O . ALA A 1 81 ? -20.780 -0.281 24.872 1.00 83.94 81 ALA A O 1
ATOM 656 N N . GLN A 1 82 ? -22.874 -0.280 24.081 1.00 82.94 82 GLN A N 1
ATOM 657 C CA . GLN A 1 82 ? -23.221 -1.606 24.612 1.00 82.94 82 GLN A CA 1
ATOM 658 C C . GLN A 1 82 ? -22.762 -2.752 23.696 1.00 82.94 82 GLN A C 1
ATOM 660 O O . GLN A 1 82 ? -22.583 -3.878 24.150 1.00 82.94 82 GLN A O 1
ATOM 665 N N . LEU A 1 83 ? -22.567 -2.466 22.405 1.00 83.88 83 LEU A N 1
ATOM 666 C CA . LEU A 1 83 ? -22.126 -3.415 21.386 1.00 83.88 83 LEU A CA 1
ATOM 667 C C . LEU A 1 83 ? -21.123 -2.722 20.462 1.00 83.88 83 LEU A C 1
ATOM 669 O O . LEU A 1 83 ? -21.396 -1.641 19.941 1.00 83.88 83 LEU A O 1
ATOM 673 N N . ILE A 1 84 ? -19.974 -3.359 20.240 1.00 85.75 84 ILE A N 1
ATOM 674 C CA . ILE A 1 84 ? -18.942 -2.890 19.311 1.00 85.75 84 ILE A CA 1
ATOM 675 C C . ILE A 1 84 ? -18.784 -3.948 18.226 1.00 85.75 84 ILE A C 1
ATOM 677 O O . ILE A 1 84 ? -18.495 -5.105 18.520 1.00 85.75 84 ILE A O 1
ATOM 681 N N . THR A 1 85 ? -18.958 -3.547 16.968 1.00 83.62 85 THR A N 1
ATOM 682 C CA . THR A 1 85 ? -18.658 -4.393 15.806 1.00 83.62 85 THR A CA 1
ATOM 683 C C . THR A 1 85 ? -17.509 -3.764 15.036 1.00 83.62 85 THR A C 1
ATOM 685 O O . THR A 1 85 ? -17.591 -2.604 14.636 1.00 83.62 85 THR A O 1
ATOM 688 N N . ALA A 1 86 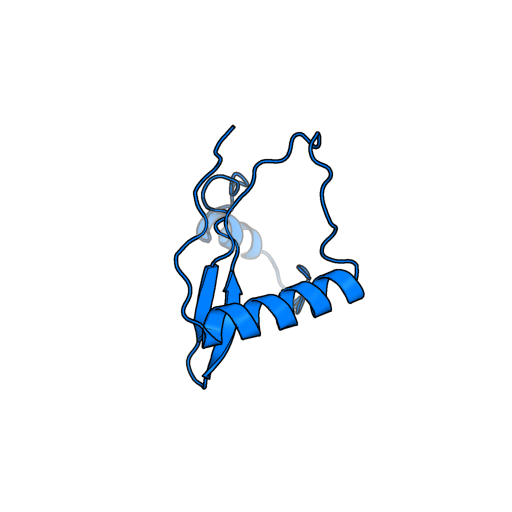? -16.436 -4.524 14.836 1.00 80.69 86 ALA A N 1
ATOM 689 C CA . ALA A 1 86 ? -15.301 -4.117 14.021 1.00 80.69 86 ALA A CA 1
ATOM 690 C C . ALA A 1 86 ? -15.354 -4.857 12.683 1.00 80.69 86 ALA A C 1
ATOM 692 O O . ALA A 1 86 ? -15.505 -6.077 12.651 1.00 80.69 86 ALA A O 1
ATOM 693 N N . MET A 1 87 ? -15.218 -4.122 11.582 1.00 82.69 87 MET A N 1
ATOM 694 C CA . MET A 1 87 ? -15.064 -4.696 10.248 1.00 82.69 87 MET A CA 1
ATOM 695 C C . MET A 1 87 ? -13.647 -4.417 9.763 1.00 82.69 87 MET A C 1
ATOM 697 O O . MET A 1 87 ? -13.241 -3.258 9.680 1.00 82.69 87 MET A O 1
ATOM 701 N N . ASP A 1 88 ? -12.902 -5.474 9.440 1.00 78.81 88 ASP A N 1
ATOM 702 C CA . ASP A 1 88 ? -11.640 -5.326 8.725 1.00 78.81 88 ASP A CA 1
ATOM 703 C C . ASP A 1 88 ? -11.938 -5.181 7.236 1.00 78.81 88 ASP A C 1
ATOM 705 O O . ASP A 1 88 ? -12.495 -6.066 6.583 1.00 78.81 88 ASP A O 1
ATOM 709 N N . SER A 1 89 ? -11.574 -4.031 6.702 1.00 67.00 89 SER A N 1
ATOM 710 C CA . SER A 1 89 ? -11.735 -3.721 5.296 1.00 67.00 89 SER A CA 1
ATOM 711 C C . SER A 1 89 ? -10.438 -4.101 4.579 1.00 67.00 89 SER A C 1
ATOM 713 O O . SER A 1 89 ? -9.623 -3.273 4.166 1.00 67.00 89 SER A O 1
ATOM 715 N N . LEU A 1 90 ? -10.214 -5.413 4.481 1.00 56.66 90 LEU A N 1
ATOM 716 C CA . LEU A 1 90 ? -9.056 -5.979 3.798 1.00 56.66 90 LEU A CA 1
ATOM 717 C C . LEU A 1 90 ? -8.990 -5.413 2.368 1.00 56.66 90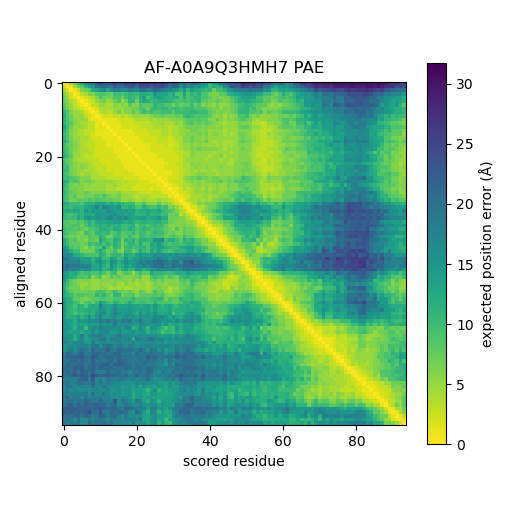 LEU A C 1
ATOM 719 O O . LEU A 1 90 ? -9.780 -5.804 1.512 1.00 56.66 90 LEU A O 1
ATOM 723 N N . LYS A 1 91 ? -8.002 -4.539 2.113 1.00 58.69 91 LYS A N 1
ATOM 724 C CA . LYS A 1 91 ? -7.712 -3.865 0.826 1.00 58.69 91 LYS A CA 1
ATOM 725 C C . LYS A 1 91 ? -8.592 -2.654 0.453 1.00 58.69 91 LYS A C 1
ATOM 727 O O . LYS A 1 91 ? -8.877 -2.471 -0.724 1.00 58.69 91 LYS A O 1
ATOM 732 N N . VAL A 1 92 ? -8.959 -1.772 1.391 1.00 55.69 92 VAL A N 1
ATOM 733 C CA . VAL A 1 92 ? -9.557 -0.456 1.015 1.00 55.69 92 VAL A CA 1
ATOM 734 C C . VAL A 1 92 ? -8.662 0.348 0.071 1.00 55.69 92 VAL A C 1
ATOM 736 O O . VAL A 1 92 ? -9.152 1.119 -0.748 1.00 55.69 92 VAL A O 1
ATOM 739 N N . PHE A 1 93 ? -7.348 0.150 0.168 1.00 59.47 93 PHE A N 1
ATOM 740 C CA . PHE A 1 93 ? -6.376 0.737 -0.741 1.00 59.47 93 PHE A CA 1
ATOM 741 C C . PHE A 1 93 ? -5.816 -0.362 -1.652 1.00 59.47 93 PHE A C 1
ATOM 743 O O . PHE A 1 93 ? -5.237 -1.337 -1.159 1.00 59.47 93 PHE A O 1
ATOM 750 N N . HIS A 1 94 ? -6.047 -0.204 -2.958 1.00 58.88 94 HIS A N 1
ATOM 751 C CA . HIS A 1 94 ? -5.536 -1.058 -4.032 1.00 58.88 94 HIS A CA 1
ATOM 752 C C . HIS A 1 94 ? -4.135 -0.634 -4.476 1.00 58.88 94 HIS A C 1
ATOM 754 O O . HIS A 1 94 ? -3.863 0.588 -4.490 1.00 58.88 94 HIS A O 1
#

Sequence (94 aa):
MFRRPAYPASPRSREALKVHIRELIDLGVLRKLGHNDPVEVTPPVIRALHNVKLRMVGYFGALNRYPIPRIHETITQLSQAQLITAMDSLKVFH

Organism: NCBI:txid1389203

Secondary structure (DSSP, 8-state):
---PPPPP--HHHHHHHHHHHHHHHHTTS--PPPTT-----PPEEEEEPSSS-EEEEE-GGGT----PPPHHHHHHHHTT-S-------TTS--